Protein AF-A0A7S0EU75-F1 (afdb_monomer)

Sequence (142 aa):
DGVRYLHQNKVIHRDLKLGNLFLNHGDDVKIGDFGLACKLQFDGERKRTLCGTPNYIAPEVLDGKNGHSYEVDTWSIGVVMYTCLVGKPPFETADVKSTYKLIKANTYAFPDRLLVSDAAKSLIRRILKSEPELRPSIDDIF

Nearest PDB structures (foldseek):
  5l2q-assembly3_C  TM=9.498E-01  e=2.032E-11  Homo sapiens
  6cd6-assembly1_A  TM=9.528E-01  e=1.916E-11  Homo sapiens
  5l2q-assembly2_B  TM=9.592E-01  e=4.619E-11  Homo sapiens
  5l2q-assembly4_D  TM=9.575E-01  e=6.568E-11  Homo sapiens
  4twp-assembly1_A  TM=8.457E-01  e=3.710E-08  Homo sapiens

Organism: NCBI:txid3032

Secondary structure (DSSP, 8-state):
-HHHHHHHTTEE-S---GGGEEE-TTS-EEE---TT-EE-SSTT--B----S-TTT--HHHHH-SS-B-THHHHHHHHHHHHHHHHSS-TT--SSHHHHHHHHHHT-----TTS---HHHHHHHHHHS-SSGGGSPPGGGG-

Solvent-accessible surface area (backbone atoms only — not comparable to full-atom values): 8329 Å² total; per-residue (Å²): 107,73,67,49,56,33,50,78,68,34,32,38,48,54,49,54,42,69,94,29,50,42,71,51,99,80,75,47,78,41,85,50,76,63,88,65,38,46,75,50,94,50,93,85,54,57,50,57,75,76,68,54,51,81,71,35,49,38,44,48,47,77,66,35,78,83,28,43,49,68,53,40,44,44,29,8,48,27,35,42,56,45,19,75,75,68,74,46,49,66,34,68,58,98,44,71,70,60,18,49,51,27,44,66,68,62,55,65,78,84,61,87,92,54,94,69,55,68,66,58,54,50,51,37,58,43,30,61,41,75,55,61,87,69,26,62,54,74,73,72,76,107

pLDDT: mean 95.79, std 3.68, range [63.75, 98.62]

InterPro domains:
  IPR000719 Protein kinase domain [PF00069] (2-141)
  IPR000719 Protein kinase domain [PS50011] (1-142)
  IPR000719 Protein kinase domain [SM00220] (1-142)
  IPR008271 Serine/threonine-protein kinase, active site 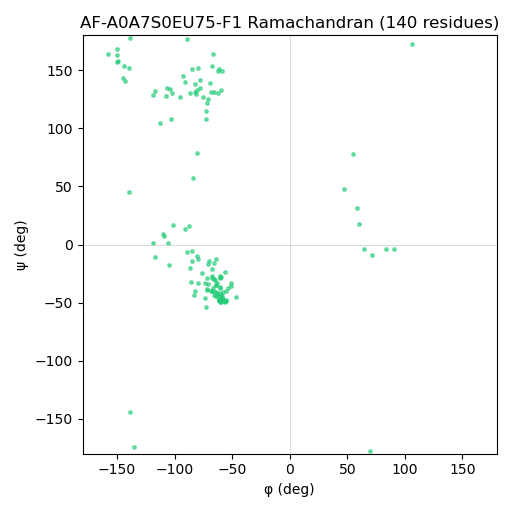[PS00108] (11-23)
  IPR011009 Protein kinase-like domain superfamily [SSF56112] (2-141)

Mean predicted aligned error: 2.85 Å

Foldseek 3Di:
DQLVVCVVQQKAQQADDPVQWDQDPVRDTDGDDSVVMDHDPDPPDFDQAQDYDLLQAALCNVVSPSGDGSLSVLSSVLQRLCCVQQVHGFQDDPDSVSSSVCNNVVDGDRDPPGPDDPVSVVLSVQSSDNDSVSHDGPVRSD

Structure (mmCIF, N/CA/C/O backbone):
data_AF-A0A7S0EU75-F1
#
_entry.id   AF-A0A7S0EU75-F1
#
loop_
_atom_site.group_PDB
_atom_site.id
_atom_site.type_symbol
_atom_site.label_atom_id
_atom_site.label_alt_id
_atom_site.label_comp_id
_atom_site.label_asym_id
_atom_site.label_entity_id
_atom_site.label_seq_id
_atom_site.pdbx_PDB_ins_code
_atom_site.Cartn_x
_atom_site.Cartn_y
_atom_site.Cartn_z
_atom_site.occupancy
_atom_site.B_iso_or_equiv
_atom_site.auth_seq_id
_atom_site.auth_comp_id
_atom_site.auth_asym_id
_atom_site.auth_atom_id
_atom_site.pdbx_PDB_model_num
ATOM 1 N N . ASP A 1 1 ? -12.204 -3.071 -6.988 1.00 91.56 1 ASP A N 1
ATOM 2 C CA . ASP A 1 1 ? -13.482 -3.652 -6.506 1.00 91.56 1 ASP A CA 1
ATOM 3 C C . ASP A 1 1 ? -13.427 -4.305 -5.134 1.00 91.56 1 ASP A C 1
ATOM 5 O O . ASP A 1 1 ? -14.087 -3.803 -4.236 1.00 91.56 1 ASP A O 1
ATOM 9 N N . GLY A 1 2 ? -12.650 -5.374 -4.915 1.00 95.50 2 GLY A N 1
ATOM 10 C CA . GLY A 1 2 ? -12.646 -6.071 -3.616 1.00 95.50 2 GLY A CA 1
ATOM 11 C C . GLY A 1 2 ? -12.334 -5.163 -2.416 1.00 95.50 2 GLY A C 1
ATOM 12 O O . GLY A 1 2 ? -13.089 -5.136 -1.451 1.00 95.50 2 GLY A O 1
ATOM 13 N N . VAL A 1 3 ? -11.275 -4.350 -2.501 1.00 96.94 3 VAL A N 1
ATOM 14 C CA . VAL A 1 3 ? -10.921 -3.406 -1.422 1.00 96.94 3 VAL A CA 1
ATOM 15 C C . VAL A 1 3 ? -11.968 -2.299 -1.267 1.00 96.94 3 VAL A C 1
ATOM 17 O O . VAL A 1 3 ? -12.321 -1.959 -0.144 1.00 96.94 3 VAL A O 1
ATOM 20 N N . ARG A 1 4 ? -12.543 -1.810 -2.376 1.00 96.75 4 ARG A N 1
ATOM 21 C CA . ARG A 1 4 ? -13.655 -0.843 -2.353 1.00 96.75 4 ARG A CA 1
ATOM 22 C C . ARG A 1 4 ? -14.818 -1.382 -1.520 1.00 96.75 4 ARG A C 1
ATOM 24 O O . ARG A 1 4 ? -15.312 -0.690 -0.638 1.00 96.75 4 ARG A O 1
ATOM 31 N N . TYR A 1 5 ? -15.212 -2.633 -1.761 1.00 96.94 5 TYR A N 1
ATOM 32 C CA . TYR A 1 5 ? -16.276 -3.290 -1.004 1.00 96.94 5 TYR A CA 1
ATOM 33 C C . TYR A 1 5 ? -15.955 -3.367 0.495 1.00 96.94 5 TYR A C 1
ATOM 35 O O . TYR A 1 5 ? -16.820 -3.079 1.323 1.00 96.94 5 TYR A O 1
ATOM 43 N N . LEU A 1 6 ? -14.717 -3.716 0.865 1.00 97.62 6 LEU A N 1
ATOM 44 C CA . LEU A 1 6 ? -14.299 -3.734 2.271 1.00 97.62 6 LEU A CA 1
ATOM 45 C C . LEU A 1 6 ? -14.420 -2.344 2.905 1.00 97.62 6 LEU A C 1
ATOM 47 O O . LEU A 1 6 ? -15.044 -2.207 3.957 1.00 97.62 6 LEU A O 1
ATOM 51 N N . HIS A 1 7 ? -13.901 -1.312 2.237 1.00 96.69 7 HIS A N 1
ATOM 52 C CA . HIS A 1 7 ? -13.911 0.064 2.740 1.00 96.69 7 HIS A CA 1
ATOM 53 C C . HIS A 1 7 ? -15.334 0.609 2.896 1.00 96.69 7 HIS A C 1
ATOM 55 O O . HIS A 1 7 ? -15.659 1.163 3.943 1.00 96.69 7 HIS A O 1
ATOM 61 N N . GLN A 1 8 ? -16.227 0.342 1.939 1.00 95.69 8 GLN A N 1
ATOM 62 C CA . GLN A 1 8 ? -17.654 0.688 2.038 1.00 95.69 8 GLN A CA 1
ATOM 63 C C . GLN A 1 8 ? -18.354 0.010 3.229 1.00 95.69 8 GLN A C 1
ATOM 65 O O . GLN A 1 8 ? -19.282 0.568 3.812 1.00 95.69 8 GLN A O 1
ATOM 70 N N . ASN A 1 9 ? -17.875 -1.167 3.639 1.00 97.19 9 ASN A N 1
ATOM 71 C CA . ASN A 1 9 ? -18.349 -1.894 4.819 1.00 97.19 9 ASN A CA 1
ATOM 72 C C . ASN A 1 9 ? -17.570 -1.558 6.104 1.00 97.19 9 ASN A C 1
ATOM 74 O O . ASN A 1 9 ? -17.717 -2.256 7.115 1.00 97.19 9 ASN A O 1
ATOM 78 N N . LYS A 1 10 ? -16.765 -0.485 6.083 1.00 97.50 10 LYS A N 1
ATOM 79 C CA . LYS A 1 10 ? -15.915 -0.037 7.195 1.00 97.50 10 LYS A CA 1
ATOM 80 C C . LYS A 1 10 ? -14.913 -1.105 7.638 1.00 97.50 10 LYS A C 1
ATOM 82 O O . LYS A 1 10 ? -14.581 -1.195 8.813 1.00 97.50 10 LYS A O 1
ATOM 87 N N . VAL A 1 11 ? -14.448 -1.950 6.723 1.00 98.19 11 VAL A N 1
ATOM 88 C CA . VAL A 1 11 ? -13.440 -2.981 6.989 1.00 98.19 11 VAL A CA 1
ATOM 89 C C . VAL A 1 11 ? -12.120 -2.566 6.360 1.00 98.19 11 VAL A C 1
ATOM 91 O O . VAL A 1 11 ? -12.065 -2.285 5.167 1.00 98.19 11 VAL A O 1
ATOM 94 N N . ILE A 1 12 ? -11.055 -2.578 7.158 1.00 97.88 12 ILE A N 1
ATOM 95 C CA . ILE A 1 12 ? -9.672 -2.456 6.687 1.00 97.88 12 ILE A CA 1
ATOM 96 C C . ILE A 1 12 ? -8.984 -3.816 6.778 1.00 97.88 12 ILE A C 1
ATOM 98 O O . ILE A 1 12 ? -9.128 -4.512 7.785 1.00 97.88 12 ILE A O 1
ATOM 102 N N . HIS A 1 13 ? -8.257 -4.215 5.737 1.00 98.44 13 HIS A N 1
ATOM 103 C CA . HIS A 1 13 ? -7.639 -5.540 5.651 1.00 98.44 13 HIS A CA 1
ATOM 104 C C . HIS A 1 13 ? -6.299 -5.604 6.392 1.00 98.44 13 HIS A C 1
ATOM 106 O O . HIS A 1 13 ? -6.034 -6.558 7.120 1.00 98.44 13 HIS A O 1
ATOM 112 N N . ARG A 1 14 ? -5.459 -4.571 6.239 1.00 97.62 14 ARG A N 1
ATOM 113 C CA . ARG A 1 14 ? -4.146 -4.385 6.896 1.00 97.62 14 ARG A CA 1
ATOM 114 C C . ARG A 1 14 ? -3.044 -5.397 6.553 1.00 97.62 14 ARG A C 1
ATOM 116 O O . ARG A 1 14 ? -1.916 -5.220 7.001 1.00 97.62 14 ARG A O 1
ATOM 123 N N . ASP A 1 15 ? -3.338 -6.422 5.758 1.00 97.75 15 ASP A N 1
ATOM 124 C CA . ASP A 1 15 ? -2.333 -7.369 5.239 1.00 97.75 15 ASP A CA 1
ATOM 125 C C . ASP A 1 15 ? -2.578 -7.758 3.771 1.00 97.75 15 ASP A C 1
ATOM 127 O O . ASP A 1 15 ? -2.581 -8.932 3.401 1.00 97.75 15 ASP A O 1
ATOM 131 N N . LEU A 1 16 ? -2.868 -6.768 2.919 1.00 98.06 16 LEU A N 1
ATOM 132 C CA . LEU A 1 16 ? -2.967 -7.001 1.476 1.00 98.06 16 LEU A CA 1
ATOM 133 C C . LEU A 1 16 ? -1.569 -7.241 0.892 1.00 98.06 16 LEU A C 1
ATOM 135 O O . LEU A 1 16 ? -0.675 -6.405 0.996 1.00 98.06 16 LEU A O 1
AT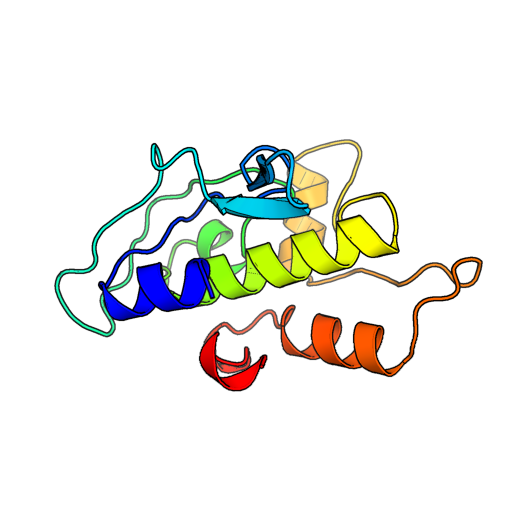OM 139 N N . LYS A 1 17 ? -1.394 -8.398 0.260 1.00 96.81 17 LYS A N 1
ATOM 140 C CA . LYS A 1 17 ? -0.151 -8.847 -0.376 1.00 96.81 17 LYS A CA 1
ATOM 141 C C . LYS A 1 17 ? -0.478 -9.901 -1.422 1.00 96.81 17 LYS A C 1
ATOM 143 O O . LYS A 1 17 ? -1.543 -10.507 -1.353 1.00 96.81 17 LYS A O 1
ATOM 148 N N . LEU A 1 18 ? 0.456 -10.188 -2.328 1.00 95.44 18 LEU A N 1
ATOM 149 C CA . LEU A 1 18 ? 0.251 -11.212 -3.362 1.00 95.44 18 LEU A CA 1
ATOM 150 C C . LEU A 1 18 ? -0.159 -12.576 -2.784 1.00 95.44 18 LEU A C 1
ATOM 152 O O . LEU A 1 18 ? -1.033 -13.226 -3.337 1.00 95.44 18 LEU A O 1
ATOM 156 N N . GLY A 1 19 ? 0.395 -12.972 -1.633 1.00 95.75 19 GLY A N 1
ATOM 157 C CA . GLY A 1 19 ? 0.026 -14.226 -0.962 1.00 95.75 19 GLY A CA 1
ATOM 158 C C . GLY A 1 19 ? -1.415 -14.291 -0.429 1.00 95.75 19 GLY A C 1
ATOM 159 O O . GLY A 1 19 ? -1.891 -15.385 -0.155 1.00 95.75 19 GLY A O 1
ATOM 160 N N . ASN A 1 20 ? -2.101 -13.149 -0.312 1.00 97.50 20 ASN A N 1
ATOM 161 C CA . ASN A 1 20 ? -3.488 -13.041 0.163 1.00 97.50 20 ASN A CA 1
ATOM 162 C C . ASN A 1 20 ? -4.467 -12.668 -0.973 1.00 97.50 20 ASN A C 1
ATOM 164 O O . ASN A 1 20 ? -5.642 -12.392 -0.723 1.00 97.50 20 ASN A O 1
ATOM 168 N N . LEU A 1 21 ? -3.987 -12.648 -2.222 1.00 96.69 21 LEU A N 1
ATOM 169 C CA . LEU A 1 21 ? -4.778 -12.425 -3.429 1.00 96.69 21 LEU A CA 1
ATOM 170 C C . LEU A 1 21 ? -4.797 -13.717 -4.248 1.00 96.69 21 LEU A C 1
ATOM 172 O O . LEU A 1 21 ? -3.819 -14.080 -4.895 1.00 96.69 21 LEU A O 1
ATOM 176 N N . PHE A 1 22 ? -5.921 -14.420 -4.203 1.00 95.94 22 PHE A N 1
ATOM 177 C CA . PHE A 1 22 ? -6.104 -15.712 -4.856 1.00 95.94 22 PHE A CA 1
ATOM 178 C C . PHE A 1 22 ? -6.696 -15.530 -6.250 1.00 95.94 22 PHE A C 1
ATOM 180 O O . PHE A 1 22 ? -7.540 -14.661 -6.450 1.00 95.94 22 PHE A O 1
ATOM 187 N N . LEU A 1 23 ? -6.293 -16.374 -7.196 1.00 94.31 23 LEU A N 1
ATOM 188 C CA . LEU A 1 23 ? -6.881 -16.432 -8.533 1.00 94.31 23 LEU A CA 1
ATOM 189 C C . LEU A 1 23 ? -7.785 -17.659 -8.630 1.00 94.31 23 LEU A C 1
ATOM 191 O O . LEU A 1 23 ? -7.403 -18.746 -8.190 1.00 94.31 23 LEU A O 1
ATOM 195 N N . ASN A 1 24 ? -8.985 -17.491 -9.181 1.00 90.94 24 ASN A N 1
ATOM 196 C CA . ASN A 1 24 ? -9.828 -18.626 -9.554 1.00 90.94 24 ASN A CA 1
ATOM 197 C C . ASN A 1 24 ? -9.535 -19.075 -11.001 1.00 90.94 24 ASN A C 1
ATOM 199 O O . ASN A 1 24 ? -8.751 -18.458 -11.715 1.00 90.94 24 ASN A O 1
ATOM 203 N N . HIS A 1 25 ? -10.196 -20.145 -11.452 1.00 89.56 25 HIS A N 1
ATOM 204 C CA . HIS A 1 25 ? -10.072 -20.646 -12.829 1.00 89.56 25 HIS A CA 1
ATOM 205 C C . HIS A 1 25 ? -10.567 -19.676 -13.918 1.00 89.56 25 HIS A C 1
ATOM 207 O O . HIS A 1 25 ? -10.334 -19.935 -15.093 1.00 89.56 25 HIS A O 1
ATOM 213 N N . GLY A 1 26 ? -11.278 -18.610 -13.547 1.00 91.31 26 GLY A N 1
ATOM 214 C CA . GLY A 1 26 ? -11.764 -17.574 -14.458 1.00 91.31 26 GLY A CA 1
ATOM 215 C C . GLY A 1 26 ? -10.915 -16.304 -14.441 1.00 91.31 26 GLY A C 1
ATOM 216 O O . GLY A 1 26 ? -11.409 -15.269 -14.869 1.00 91.31 26 GLY A O 1
ATOM 217 N N . ASP A 1 27 ? -9.691 -16.363 -13.906 1.00 87.75 27 ASP A N 1
ATOM 218 C CA . ASP A 1 27 ? -8.780 -15.225 -13.732 1.00 87.75 27 ASP A CA 1
ATOM 219 C C . ASP A 1 27 ? -9.325 -14.085 -12.843 1.00 87.75 27 ASP A C 1
ATOM 221 O O . ASP A 1 27 ? -8.776 -12.981 -12.815 1.00 87.75 27 ASP A O 1
ATOM 225 N N . ASP A 1 28 ? -10.362 -14.344 -12.037 1.00 93.69 28 ASP A N 1
ATOM 226 C CA . ASP A 1 28 ? -10.827 -13.390 -11.034 1.00 93.69 28 ASP A CA 1
ATOM 227 C C . ASP A 1 28 ? -9.915 -13.407 -9.809 1.00 93.69 28 ASP A C 1
ATOM 229 O O . ASP A 1 28 ? -9.648 -14.456 -9.209 1.00 93.69 28 ASP A O 1
ATOM 233 N N . VAL A 1 29 ? -9.563 -12.212 -9.339 1.00 94.88 29 VAL A N 1
ATOM 234 C CA . VAL A 1 29 ? -8.865 -12.023 -8.065 1.00 94.88 29 VAL A CA 1
ATOM 235 C C . VAL A 1 29 ? -9.862 -12.070 -6.899 1.00 94.88 29 VAL A C 1
ATOM 237 O O . VAL A 1 29 ? -10.860 -11.345 -6.878 1.00 94.88 29 VAL A O 1
ATOM 240 N N . LYS A 1 30 ? -9.569 -12.880 -5.879 1.00 96.06 30 LYS A N 1
ATOM 241 C CA . LYS A 1 30 ? -10.290 -12.954 -4.600 1.00 96.06 30 LYS A CA 1
ATOM 242 C C . LYS A 1 30 ? -9.360 -12.562 -3.453 1.00 96.06 30 LYS A C 1
ATOM 244 O O . LYS A 1 30 ? -8.248 -13.067 -3.348 1.00 96.06 30 LYS A O 1
ATOM 249 N N . ILE A 1 31 ? -9.831 -11.679 -2.576 1.00 97.81 31 ILE A N 1
ATOM 250 C CA . ILE A 1 31 ? -9.112 -11.305 -1.350 1.00 97.81 31 ILE A CA 1
ATOM 251 C C . ILE A 1 31 ? -9.391 -12.372 -0.290 1.00 97.81 31 ILE A C 1
ATOM 253 O O . ILE A 1 31 ? -10.552 -12.722 -0.070 1.00 97.81 31 ILE A O 1
ATOM 257 N N . GLY A 1 32 ? -8.351 -12.870 0.372 1.00 96.44 32 GLY A N 1
ATOM 258 C CA . GLY A 1 32 ? -8.485 -13.764 1.521 1.00 96.44 32 GLY A CA 1
ATOM 259 C C . GLY A 1 32 ? -7.549 -13.386 2.666 1.00 96.44 32 GLY A C 1
ATOM 260 O O . GLY A 1 32 ? -6.865 -12.376 2.600 1.00 96.44 32 GLY A O 1
ATOM 261 N N . ASP A 1 33 ? -7.538 -14.228 3.701 1.00 96.12 33 ASP A N 1
ATOM 262 C CA . ASP A 1 33 ? -6.812 -14.025 4.964 1.00 96.12 33 ASP A CA 1
ATOM 263 C C . ASP A 1 33 ? -7.140 -12.704 5.688 1.00 96.12 33 ASP A C 1
ATOM 265 O O . ASP A 1 33 ? -6.380 -11.739 5.726 1.00 96.12 33 ASP A O 1
ATOM 269 N N . PHE A 1 34 ? -8.292 -12.713 6.356 1.00 97.44 34 PHE A N 1
ATOM 270 C CA . PHE A 1 34 ? -8.784 -11.601 7.166 1.00 97.44 34 PHE A CA 1
ATOM 271 C C . PHE A 1 34 ? -8.284 -11.647 8.620 1.00 97.44 34 PHE A C 1
ATOM 273 O O . PHE A 1 34 ? -8.845 -10.961 9.474 1.00 97.44 34 PHE A O 1
ATOM 280 N N . GLY A 1 35 ? -7.245 -12.432 8.938 1.00 97.00 35 GLY A N 1
ATOM 281 C CA . GLY A 1 35 ? -6.765 -12.606 10.317 1.00 97.00 35 GLY A CA 1
ATOM 282 C C . GLY A 1 35 ? -6.299 -11.304 10.980 1.00 97.00 35 GLY A C 1
ATOM 283 O O . GLY A 1 35 ? -6.384 -11.154 12.199 1.00 97.00 35 GLY A O 1
ATOM 284 N N . LEU A 1 36 ? -5.857 -10.337 10.171 1.00 96.38 36 LEU A N 1
ATOM 285 C CA . LEU A 1 36 ? -5.484 -8.992 10.608 1.00 96.38 36 LEU A CA 1
ATOM 286 C C . LEU A 1 36 ? -6.516 -7.925 10.235 1.00 96.38 36 LEU A C 1
ATOM 288 O O . LEU A 1 36 ? -6.321 -6.756 10.573 1.00 96.38 36 LEU A O 1
ATOM 292 N N . ALA A 1 37 ? -7.626 -8.288 9.597 1.00 97.56 37 ALA A N 1
ATOM 293 C CA . ALA A 1 37 ? -8.648 -7.322 9.234 1.00 97.56 37 ALA A CA 1
ATOM 294 C C . ALA A 1 37 ? -9.335 -6.746 10.479 1.00 97.56 37 ALA A C 1
ATOM 296 O O . ALA A 1 37 ? -9.387 -7.358 11.548 1.00 97.56 37 ALA A O 1
ATOM 297 N N . CYS A 1 38 ? -9.857 -5.530 10.363 1.00 96.88 38 CYS A N 1
ATOM 298 C CA . CYS A 1 38 ? -10.571 -4.881 11.452 1.00 96.88 38 CYS A CA 1
ATOM 299 C C . CYS A 1 38 ? -11.741 -4.064 10.925 1.00 96.88 38 CYS A C 1
ATOM 301 O O . CYS A 1 38 ? -11.623 -3.380 9.909 1.00 96.88 38 CYS A O 1
ATOM 303 N N . LYS A 1 39 ? -12.858 -4.103 11.654 1.00 97.38 39 LYS A N 1
ATOM 304 C CA . LYS A 1 39 ? -13.988 -3.216 11.410 1.00 97.38 39 LYS A CA 1
ATOM 305 C C . LYS A 1 39 ? -13.790 -1.903 12.164 1.00 97.3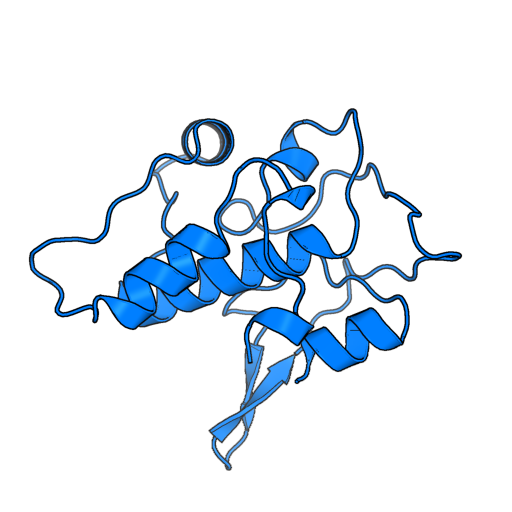8 39 LYS A C 1
ATOM 307 O O . LYS A 1 39 ? -13.484 -1.900 13.361 1.00 97.38 39 LYS A O 1
ATOM 312 N N . LEU A 1 40 ? -13.959 -0.802 11.450 1.00 97.12 40 LEU A N 1
ATOM 313 C CA . LEU A 1 40 ? -14.055 0.533 12.006 1.00 97.12 40 LEU A CA 1
ATOM 314 C C . LEU A 1 40 ? -15.491 0.775 12.488 1.00 97.12 40 LEU A C 1
ATOM 316 O O . LEU A 1 40 ? -16.459 0.391 11.832 1.00 97.12 40 LEU A O 1
ATOM 320 N N . GLN A 1 41 ? -15.627 1.392 13.654 1.00 96.25 41 GLN A N 1
ATOM 321 C CA . GLN A 1 41 ? -16.903 1.719 14.286 1.00 96.25 41 GLN A CA 1
ATOM 322 C C . GLN A 1 41 ? -17.523 2.976 13.671 1.00 96.25 41 GLN A C 1
ATOM 324 O O . GLN A 1 41 ? -18.741 3.079 13.558 1.00 96.25 41 GLN A O 1
ATOM 329 N N . PHE A 1 42 ? -16.685 3.922 13.249 1.00 94.56 42 PHE A N 1
ATOM 330 C CA . PHE A 1 42 ? -17.084 5.171 12.611 1.00 94.56 42 PHE A CA 1
ATOM 331 C C . PHE A 1 42 ? -16.009 5.631 11.623 1.00 94.56 42 PHE A C 1
ATOM 333 O O . PHE A 1 42 ? -14.842 5.245 11.724 1.00 94.56 42 PHE A O 1
ATOM 340 N N . ASP A 1 43 ? -16.405 6.458 10.657 1.00 91.31 43 ASP A N 1
ATOM 341 C CA . ASP A 1 43 ? -15.472 6.999 9.672 1.00 91.31 43 ASP A CA 1
ATOM 342 C C . ASP A 1 43 ? -14.505 7.979 10.351 1.00 91.31 43 ASP A C 1
ATOM 344 O O . ASP A 1 43 ? -14.906 8.827 11.147 1.00 91.31 43 ASP A O 1
ATOM 348 N N . GLY A 1 44 ? -13.211 7.812 10.081 1.00 91.25 44 GLY A N 1
ATOM 349 C CA . GLY A 1 44 ? -12.139 8.518 10.784 1.00 91.25 44 GLY A CA 1
ATOM 350 C C . GLY A 1 44 ? -11.595 7.795 12.021 1.00 91.25 44 GLY A C 1
ATOM 351 O O . GLY A 1 44 ? -10.611 8.263 12.593 1.00 91.25 44 GLY A O 1
ATOM 352 N N . GLU A 1 45 ? -12.154 6.644 12.427 1.00 96.25 45 GLU A N 1
ATOM 353 C CA . GLU A 1 45 ? -11.500 5.803 13.437 1.00 96.25 45 GLU A CA 1
ATOM 354 C C . GLU A 1 45 ? -10.112 5.360 12.937 1.00 96.25 45 GLU A C 1
ATOM 356 O O . GLU A 1 45 ? -9.954 4.888 11.805 1.00 96.25 45 GLU A O 1
ATOM 361 N N . ARG A 1 46 ? -9.101 5.484 13.808 1.00 96.62 46 ARG A N 1
ATOM 362 C CA . ARG A 1 46 ? -7.722 5.073 13.524 1.00 96.62 46 ARG A CA 1
ATOM 363 C C . ARG A 1 46 ? -7.258 3.993 14.488 1.00 96.62 46 ARG A C 1
ATOM 365 O O . ARG A 1 46 ? -7.315 4.153 15.707 1.00 96.62 46 ARG A O 1
ATOM 372 N N . LYS A 1 47 ? -6.737 2.898 13.942 1.00 96.00 47 LYS A N 1
ATOM 373 C CA . LYS A 1 47 ? -6.097 1.821 14.703 1.00 96.00 47 LYS A CA 1
ATOM 374 C C . LYS A 1 47 ? -4.631 2.164 14.956 1.00 96.00 47 LYS A C 1
ATOM 376 O O . LYS A 1 47 ? -4.006 2.874 14.179 1.00 96.00 47 LYS A O 1
ATOM 381 N N . ARG A 1 48 ? -4.061 1.664 16.053 1.00 95.50 48 ARG A N 1
ATOM 382 C CA . ARG A 1 48 ? -2.653 1.923 16.436 1.00 95.50 48 ARG A CA 1
ATOM 383 C C . ARG A 1 48 ? -1.791 0.662 16.510 1.00 95.50 48 ARG A C 1
ATOM 385 O O . ARG A 1 48 ? -0.617 0.735 16.847 1.00 95.50 48 ARG A O 1
ATOM 392 N N . THR A 1 49 ? -2.366 -0.497 16.204 1.00 94.50 49 THR A N 1
ATOM 393 C CA . THR A 1 49 ? -1.663 -1.782 16.248 1.00 94.50 49 THR A CA 1
ATOM 394 C C . THR A 1 49 ? -0.645 -1.882 15.116 1.00 94.50 49 THR A C 1
ATOM 396 O O . THR A 1 49 ? -1.014 -1.774 13.953 1.00 94.50 49 THR A O 1
ATOM 399 N N . LEU A 1 50 ? 0.617 -2.150 15.442 1.00 95.19 50 LEU A N 1
ATOM 400 C CA . LEU A 1 50 ? 1.624 -2.510 14.446 1.00 95.19 50 LEU A CA 1
ATOM 401 C C . LEU A 1 50 ? 1.346 -3.937 13.945 1.00 95.19 50 LEU A C 1
ATOM 403 O O . LEU A 1 50 ? 1.539 -4.897 14.689 1.00 95.19 50 LEU A O 1
ATOM 407 N N . CYS A 1 51 ? 0.874 -4.081 12.708 1.00 95.00 51 CYS A N 1
ATOM 408 C CA . CYS A 1 51 ? 0.607 -5.374 12.079 1.00 95.00 51 CYS A CA 1
ATOM 409 C C . CYS A 1 51 ? 0.789 -5.309 10.557 1.00 95.00 51 CYS A C 1
ATOM 411 O O . CYS A 1 51 ? 0.867 -4.224 9.984 1.00 95.00 51 CYS A O 1
ATOM 413 N N . GLY A 1 52 ? 0.814 -6.481 9.924 1.00 93.94 52 GLY A N 1
ATOM 414 C CA . GLY A 1 52 ? 0.982 -6.639 8.481 1.00 93.94 52 GLY A CA 1
ATOM 415 C C . GLY A 1 52 ? 2.366 -7.161 8.103 1.00 93.94 52 GLY A C 1
ATOM 416 O O . GLY A 1 52 ? 3.265 -7.304 8.936 1.00 93.94 52 GLY A O 1
ATOM 417 N N . THR A 1 53 ? 2.529 -7.476 6.824 1.00 94.44 53 THR A N 1
ATOM 418 C CA . THR A 1 53 ? 3.771 -8.037 6.287 1.00 94.44 53 THR A CA 1
ATOM 419 C C . THR A 1 53 ? 4.815 -6.934 6.027 1.00 94.44 53 THR A C 1
ATOM 421 O O . THR A 1 53 ? 4.486 -5.946 5.366 1.00 94.44 53 THR A O 1
ATOM 424 N N . PRO A 1 54 ? 6.090 -7.088 6.452 1.00 94.12 54 PRO A N 1
ATOM 425 C CA . PRO A 1 54 ? 7.094 -6.017 6.412 1.00 94.12 54 PRO A CA 1
ATOM 426 C C . PRO A 1 54 ? 7.289 -5.282 5.079 1.00 94.12 54 PRO A C 1
ATOM 428 O O . PRO A 1 54 ? 7.527 -4.082 5.090 1.00 94.12 54 PRO A O 1
ATOM 431 N N . ASN A 1 55 ? 7.178 -5.969 3.940 1.00 96.50 55 ASN A N 1
ATOM 432 C CA . ASN A 1 55 ? 7.359 -5.357 2.615 1.00 96.50 55 ASN A CA 1
ATOM 433 C C . ASN A 1 55 ? 6.130 -4.578 2.108 1.00 96.50 55 ASN A C 1
ATOM 435 O O . ASN A 1 55 ? 6.241 -3.862 1.117 1.00 96.50 55 ASN A O 1
ATOM 439 N N . TYR A 1 56 ? 4.973 -4.733 2.757 1.00 97.50 56 TYR A N 1
ATOM 440 C CA . TYR A 1 56 ? 3.677 -4.198 2.317 1.00 97.50 56 TYR A CA 1
ATOM 441 C C . TYR A 1 56 ? 3.099 -3.173 3.297 1.00 97.50 56 TYR A C 1
ATOM 443 O O . TYR A 1 56 ? 2.140 -2.480 2.976 1.00 97.50 56 TYR A O 1
ATOM 451 N N . ILE A 1 57 ? 3.689 -3.058 4.486 1.00 97.12 57 ILE A N 1
ATOM 452 C CA . ILE A 1 57 ? 3.220 -2.170 5.545 1.00 97.12 57 ILE A CA 1
ATOM 453 C C . ILE A 1 57 ? 3.423 -0.691 5.179 1.00 97.12 57 ILE A C 1
ATOM 455 O O . ILE A 1 57 ? 4.454 -0.310 4.619 1.00 97.12 57 ILE A O 1
ATOM 459 N N . ALA A 1 58 ? 2.437 0.146 5.503 1.00 97.94 58 ALA A N 1
ATOM 460 C CA . ALA A 1 58 ? 2.490 1.582 5.244 1.00 97.94 58 ALA A CA 1
ATOM 461 C C . ALA A 1 58 ? 3.331 2.337 6.303 1.00 97.94 58 ALA A C 1
ATOM 463 O O . ALA A 1 58 ? 3.397 1.895 7.460 1.00 97.94 58 ALA A O 1
ATOM 464 N N . PRO A 1 59 ? 3.960 3.480 5.957 1.00 97.62 59 PRO A N 1
ATOM 465 C CA . PRO A 1 59 ? 4.840 4.230 6.861 1.00 97.62 59 PRO A CA 1
ATOM 466 C C . PRO A 1 59 ? 4.196 4.618 8.200 1.00 97.62 59 PRO A C 1
ATOM 468 O O . PRO A 1 59 ? 4.827 4.510 9.252 1.00 97.62 59 PRO A O 1
ATOM 471 N N . GLU A 1 60 ? 2.929 5.022 8.185 1.00 97.50 60 GLU A N 1
ATOM 472 C CA . GLU A 1 60 ? 2.166 5.455 9.358 1.00 97.50 60 GLU A CA 1
ATOM 473 C C . GLU A 1 60 ? 1.886 4.319 10.353 1.00 97.50 60 GLU A C 1
ATOM 475 O O . GLU A 1 60 ? 1.788 4.557 11.560 1.00 97.50 60 GLU A O 1
ATOM 480 N N . VAL A 1 61 ? 1.832 3.068 9.883 1.00 97.19 61 VAL A N 1
ATOM 481 C CA . VAL A 1 61 ? 1.698 1.893 10.758 1.00 97.19 61 VAL A CA 1
ATOM 482 C C . VAL A 1 61 ? 3.004 1.660 11.528 1.00 97.19 61 VAL A C 1
ATOM 484 O O . VAL A 1 61 ? 2.965 1.273 12.693 1.00 97.19 61 VAL A O 1
ATOM 487 N N . LEU A 1 62 ? 4.158 1.957 10.910 1.00 95.62 62 LEU A N 1
ATOM 488 C CA . LEU A 1 62 ? 5.486 1.867 11.535 1.00 95.62 62 LEU A CA 1
ATOM 489 C C . LEU A 1 62 ? 5.797 3.016 12.507 1.00 95.62 62 LEU A C 1
ATOM 491 O O . LEU A 1 62 ? 6.693 2.872 13.343 1.00 95.62 62 LEU A O 1
ATOM 495 N N . ASP A 1 63 ? 5.156 4.177 12.350 1.00 90.56 63 ASP A N 1
ATOM 496 C CA . ASP A 1 63 ? 5.282 5.299 13.292 1.00 90.56 63 ASP A CA 1
ATOM 497 C C . ASP A 1 63 ? 4.360 5.119 14.506 1.00 90.56 63 ASP A C 1
ATOM 499 O O . ASP A 1 63 ? 4.763 5.382 15.636 1.00 90.56 63 ASP A O 1
ATOM 503 N N . GLY A 1 64 ? 3.132 4.634 14.291 1.00 87.75 64 GLY A N 1
ATOM 504 C CA . GLY A 1 64 ? 2.199 4.246 15.353 1.00 87.75 64 GLY A CA 1
ATOM 505 C C . GLY A 1 64 ? 1.590 5.399 16.166 1.00 87.75 64 GLY A C 1
ATOM 506 O O . GLY A 1 64 ? 0.647 5.1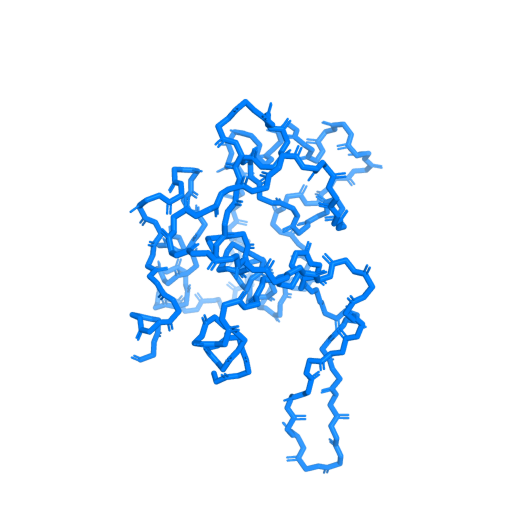61 16.921 1.00 87.75 64 GLY A O 1
ATOM 507 N N . LYS A 1 65 ? 2.060 6.646 16.008 1.00 87.44 65 LYS A N 1
ATOM 508 C CA . LYS A 1 65 ? 1.598 7.801 16.804 1.00 87.44 65 LYS A CA 1
ATOM 509 C C . LYS A 1 65 ? 0.197 8.256 16.413 1.00 87.44 65 LYS A C 1
ATOM 511 O O . LYS A 1 65 ? -0.695 8.334 17.257 1.00 87.44 65 LYS A O 1
ATOM 516 N N . ASN A 1 66 ? 0.001 8.523 15.124 1.00 89.88 66 ASN A N 1
ATOM 517 C CA . ASN A 1 66 ? -1.262 9.046 14.598 1.00 89.88 66 ASN A CA 1
ATOM 518 C C . ASN A 1 66 ? -2.279 7.934 14.304 1.00 89.88 66 ASN A C 1
ATOM 520 O O . ASN A 1 66 ? -3.469 8.202 14.163 1.00 89.88 66 ASN A O 1
ATOM 524 N N . GLY A 1 67 ? -1.832 6.676 14.278 1.00 94.56 67 GLY A N 1
ATOM 525 C CA . GLY A 1 67 ? -2.650 5.537 13.884 1.00 94.56 67 GLY A CA 1
ATOM 526 C C . GLY A 1 67 ? -2.989 5.540 12.393 1.00 94.56 67 GLY A C 1
ATOM 527 O O . GLY A 1 67 ? -2.565 6.408 11.636 1.00 94.56 67 GLY A O 1
ATOM 528 N N . HIS A 1 68 ? -3.776 4.559 11.976 1.00 97.06 68 HIS A N 1
ATOM 529 C CA . HIS A 1 68 ? -4.047 4.273 10.576 1.00 97.06 68 HIS A CA 1
ATOM 530 C C . HIS A 1 68 ? -5.484 3.800 10.335 1.00 97.06 68 HIS A C 1
ATOM 532 O O . HIS A 1 68 ? -6.124 3.236 11.226 1.00 97.06 68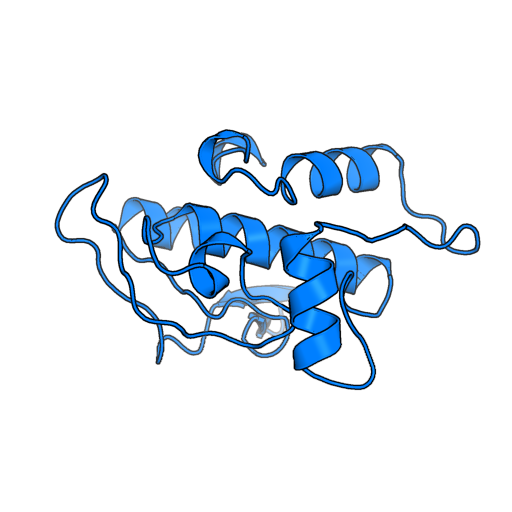 HIS A O 1
ATOM 538 N N . SER A 1 69 ? -5.972 4.027 9.123 1.00 97.50 69 SER A N 1
ATOM 539 C CA . SER A 1 69 ? -7.311 3.683 8.650 1.00 97.50 69 SER A CA 1
ATOM 540 C C . SER A 1 69 ? -7.236 3.123 7.219 1.00 97.50 69 SER A C 1
ATOM 542 O O . SER A 1 69 ? -6.298 2.391 6.903 1.00 97.50 69 SER A O 1
ATOM 544 N N . TYR A 1 70 ? -8.222 3.412 6.368 1.00 97.62 70 TYR A N 1
ATOM 545 C CA . TYR A 1 70 ? -8.367 2.889 5.001 1.00 97.62 70 TYR A CA 1
ATOM 546 C C . TYR A 1 70 ? -7.115 3.031 4.112 1.00 97.62 70 TYR A C 1
ATOM 548 O O . TYR A 1 70 ? -6.828 2.156 3.294 1.00 97.62 70 TYR A O 1
ATOM 556 N N . GLU A 1 71 ? -6.333 4.095 4.299 1.00 97.75 71 GLU A N 1
AT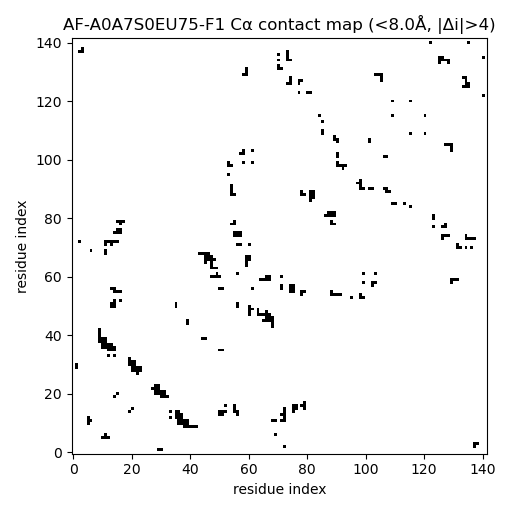OM 557 C CA . GLU A 1 71 ? -5.135 4.432 3.518 1.00 97.75 71 GLU A CA 1
ATOM 558 C C . GLU A 1 71 ? -4.052 3.338 3.472 1.00 97.75 71 GLU A C 1
ATOM 560 O O . GLU A 1 71 ? -3.230 3.326 2.548 1.00 97.75 71 GLU A O 1
ATOM 565 N N . VAL A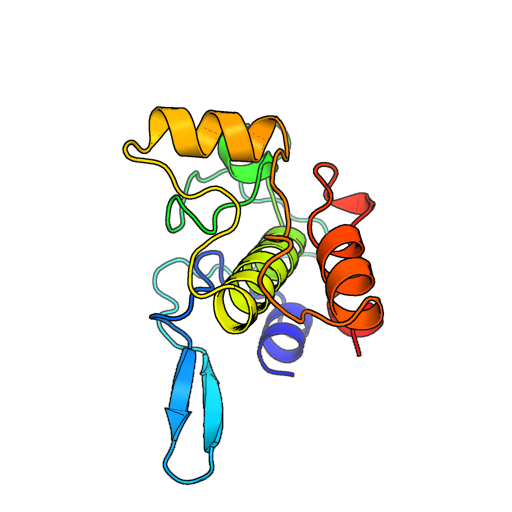 1 72 ? -4.019 2.428 4.455 1.00 97.88 72 VAL A N 1
ATOM 566 C CA . VAL A 1 72 ? -2.994 1.373 4.541 1.00 97.88 72 VAL A CA 1
ATOM 567 C C . VAL A 1 72 ? -3.227 0.293 3.502 1.00 97.88 72 VAL A C 1
ATOM 569 O O . VAL A 1 72 ? -2.276 -0.269 2.956 1.00 97.88 72 VAL A O 1
ATOM 572 N N . ASP A 1 73 ? -4.494 0.030 3.188 1.00 98.19 73 ASP A N 1
ATOM 573 C CA . ASP A 1 73 ? -4.867 -0.911 2.143 1.00 98.19 73 ASP A CA 1
ATOM 574 C C . ASP A 1 73 ? -4.552 -0.311 0.769 1.00 98.19 73 ASP A C 1
ATOM 576 O O . ASP A 1 73 ? -4.030 -1.009 -0.099 1.00 98.19 73 ASP A O 1
ATOM 580 N N . THR A 1 74 ? -4.770 0.999 0.593 1.00 98.12 74 THR A N 1
ATOM 581 C CA . THR A 1 74 ? -4.366 1.728 -0.618 1.00 98.12 74 THR A CA 1
ATOM 582 C C . THR A 1 74 ? -2.858 1.644 -0.848 1.00 98.12 74 THR A C 1
ATOM 584 O O . THR A 1 74 ? -2.420 1.301 -1.945 1.00 98.12 74 THR A O 1
ATOM 587 N N . TRP A 1 75 ? -2.049 1.890 0.187 1.00 98.44 75 TRP A N 1
ATOM 588 C CA . TRP A 1 75 ? -0.596 1.713 0.106 1.00 98.44 75 TRP A CA 1
ATOM 589 C C . TRP A 1 75 ? -0.218 0.286 -0.301 1.00 98.44 75 TRP A C 1
ATOM 591 O O . TRP A 1 75 ? 0.561 0.086 -1.234 1.00 98.44 75 TRP A O 1
ATOM 601 N N . SER A 1 76 ? -0.818 -0.706 0.359 1.00 98.31 76 SER A N 1
ATOM 602 C CA . SER A 1 76 ? -0.560 -2.122 0.092 1.00 98.31 76 SER A CA 1
ATOM 603 C C . SER A 1 76 ? -0.903 -2.507 -1.354 1.00 98.31 76 SER A C 1
ATOM 605 O O . SER A 1 76 ? -0.154 -3.252 -1.985 1.00 98.31 76 SER A O 1
ATOM 607 N N . ILE A 1 77 ? -1.977 -1.947 -1.927 1.00 97.75 77 ILE A N 1
ATOM 608 C CA . ILE A 1 77 ? -2.302 -2.092 -3.354 1.00 97.75 77 ILE A CA 1
ATOM 609 C C . ILE A 1 77 ? -1.198 -1.504 -4.233 1.00 97.75 77 ILE A C 1
ATOM 611 O O . ILE A 1 77 ? -0.781 -2.155 -5.186 1.00 97.75 77 ILE A O 1
ATOM 615 N N . GLY A 1 78 ? -0.678 -0.317 -3.910 1.00 98.06 78 GLY A N 1
ATOM 616 C CA . GLY A 1 78 ? 0.450 0.272 -4.639 1.00 98.06 78 GLY A CA 1
ATOM 617 C C . GLY A 1 78 ? 1.689 -0.625 -4.633 1.00 98.06 78 GLY A C 1
ATOM 618 O O . GLY A 1 78 ? 2.330 -0.806 -5.669 1.00 98.06 78 GLY A O 1
ATOM 619 N N . VAL A 1 79 ? 1.986 -1.249 -3.488 1.00 98.62 79 VAL A N 1
ATOM 620 C CA . VAL A 1 79 ? 3.070 -2.233 -3.357 1.00 98.62 79 VAL A CA 1
ATOM 621 C C . VAL A 1 79 ? 2.797 -3.477 -4.205 1.00 98.62 79 VAL A C 1
ATOM 623 O O . VAL A 1 79 ? 3.695 -3.942 -4.910 1.00 98.62 79 VAL A O 1
ATOM 626 N N . VAL A 1 80 ? 1.571 -4.007 -4.184 1.00 98.06 80 VAL A N 1
ATOM 627 C CA . VAL A 1 80 ? 1.159 -5.148 -5.020 1.00 98.06 80 VAL A CA 1
ATOM 628 C C . VAL A 1 80 ? 1.310 -4.815 -6.505 1.00 98.06 80 VAL A C 1
ATOM 630 O O . VAL A 1 80 ? 1.955 -5.570 -7.226 1.00 98.06 80 VAL A O 1
ATOM 633 N N . MET A 1 81 ? 0.802 -3.665 -6.954 1.00 97.62 81 MET A N 1
ATOM 634 C CA . MET A 1 81 ? 0.908 -3.217 -8.346 1.00 97.62 81 MET A CA 1
ATOM 635 C C . MET A 1 81 ? 2.363 -3.091 -8.793 1.00 97.62 81 MET A C 1
ATOM 637 O O . MET A 1 81 ? 2.731 -3.586 -9.858 1.00 97.62 81 MET A O 1
ATOM 641 N N . TYR A 1 82 ? 3.203 -2.465 -7.965 1.00 98.44 82 TYR A N 1
ATOM 642 C CA . TYR A 1 82 ? 4.636 -2.383 -8.221 1.00 98.44 82 TYR A CA 1
ATOM 643 C C . TYR A 1 82 ? 5.253 -3.779 -8.348 1.00 98.44 82 TYR A C 1
ATOM 645 O O . TYR A 1 82 ? 5.987 -4.046 -9.297 1.00 98.44 82 TYR A O 1
ATOM 653 N N . THR A 1 83 ? 4.923 -4.686 -7.428 1.00 97.94 83 THR A N 1
ATOM 654 C CA . THR A 1 83 ? 5.480 -6.043 -7.403 1.00 97.94 83 THR A CA 1
ATOM 655 C C . THR A 1 83 ? 5.074 -6.844 -8.639 1.00 97.94 83 THR A C 1
ATOM 657 O O . THR A 1 83 ? 5.929 -7.506 -9.219 1.00 97.94 83 THR A O 1
ATOM 660 N N . CYS A 1 84 ? 3.826 -6.739 -9.104 1.00 96.56 84 CYS A N 1
ATOM 661 C CA . CYS A 1 84 ? 3.384 -7.386 -10.344 1.00 96.56 84 CYS A CA 1
ATOM 662 C C . CYS A 1 84 ? 4.173 -6.912 -11.575 1.00 96.56 84 CYS A C 1
ATOM 664 O O . CYS A 1 84 ? 4.451 -7.705 -12.468 1.00 96.56 84 CYS A O 1
ATOM 666 N N . LEU A 1 85 ? 4.537 -5.626 -11.629 1.00 97.25 85 LEU A N 1
ATOM 667 C CA . LEU A 1 85 ? 5.228 -5.029 -12.778 1.00 97.25 85 LEU A CA 1
ATOM 668 C C . LEU A 1 85 ? 6.752 -5.198 -12.724 1.00 97.25 85 LEU A C 1
ATOM 670 O O . LEU A 1 85 ? 7.405 -5.272 -13.762 1.00 97.25 85 LEU A O 1
ATOM 674 N N . VAL A 1 86 ? 7.327 -5.211 -11.520 1.00 97.25 86 VAL A N 1
ATOM 675 C CA . VAL A 1 86 ? 8.784 -5.205 -11.302 1.00 97.25 86 VAL A CA 1
ATOM 676 C C . VAL A 1 86 ? 9.323 -6.578 -10.883 1.00 97.25 86 VAL A C 1
ATOM 678 O O . VAL A 1 86 ? 10.522 -6.832 -10.992 1.00 97.25 86 VAL A O 1
ATOM 681 N N . GLY A 1 87 ? 8.452 -7.476 -10.421 1.00 96.31 87 GLY A N 1
ATOM 682 C CA . GLY A 1 87 ? 8.784 -8.824 -9.956 1.00 96.31 87 GLY A CA 1
ATOM 683 C C . GLY A 1 87 ? 9.257 -8.899 -8.502 1.00 96.31 87 GLY A C 1
ATOM 684 O O . GLY A 1 87 ? 9.477 -9.994 -7.994 1.00 96.31 87 GLY A O 1
ATOM 685 N N . LYS A 1 88 ? 9.411 -7.758 -7.819 1.00 95.69 88 LYS A N 1
ATOM 686 C CA . LYS A 1 88 ? 9.772 -7.681 -6.397 1.00 95.69 88 LYS A CA 1
ATOM 687 C C . LYS A 1 88 ? 9.183 -6.434 -5.727 1.00 95.69 88 LYS A C 1
ATOM 689 O O . LYS A 1 88 ? 8.924 -5.457 -6.437 1.00 95.69 88 LYS A O 1
ATOM 694 N N . PRO A 1 89 ? 9.001 -6.421 -4.394 1.00 97.69 89 PRO A N 1
ATOM 695 C CA . PRO A 1 89 ? 8.502 -5.248 -3.685 1.00 97.69 89 PRO A CA 1
ATOM 696 C C . PRO A 1 89 ? 9.434 -4.024 -3.819 1.00 97.69 89 PRO A C 1
ATOM 698 O O . PRO A 1 89 ? 10.652 -4.180 -3.941 1.00 97.69 89 PRO A O 1
ATOM 701 N N . PRO A 1 90 ? 8.893 -2.792 -3.760 1.00 98.06 90 PRO A N 1
ATOM 702 C CA . PRO A 1 90 ? 9.655 -1.559 -3.972 1.00 98.06 90 PRO A CA 1
ATOM 703 C C . PRO A 1 90 ? 10.688 -1.276 -2.877 1.00 98.06 90 PRO A C 1
ATOM 705 O O . PRO A 1 90 ? 11.715 -0.661 -3.157 1.00 98.06 90 PRO A O 1
ATOM 708 N N . PHE A 1 91 ? 10.435 -1.744 -1.653 1.00 98.06 91 PHE A N 1
ATOM 709 C CA . PHE A 1 91 ? 11.264 -1.475 -0.473 1.00 98.06 91 PHE A CA 1
ATOM 710 C C . PHE A 1 91 ? 12.026 -2.707 0.028 1.00 98.06 91 PHE A C 1
ATOM 712 O O . PHE A 1 91 ? 12.595 -2.671 1.116 1.00 98.06 91 PHE A O 1
ATOM 719 N N . GLU A 1 92 ? 12.014 -3.803 -0.736 1.00 96.31 92 GLU A N 1
ATOM 720 C CA . GLU A 1 92 ? 12.628 -5.064 -0.322 1.00 96.31 92 GLU A CA 1
ATOM 721 C C . GLU A 1 92 ? 14.142 -4.914 -0.124 1.00 96.31 92 GLU A C 1
ATOM 723 O O . GLU A 1 92 ? 14.865 -4.418 -0.993 1.00 96.31 92 GLU A O 1
ATOM 728 N N . THR A 1 93 ? 14.626 -5.390 1.022 1.00 96.44 93 THR A N 1
ATOM 729 C CA . THR A 1 93 ? 16.054 -5.473 1.350 1.00 96.44 93 THR A CA 1
ATOM 730 C C . THR A 1 93 ? 16.361 -6.797 2.055 1.00 96.44 93 THR A C 1
ATOM 732 O O . THR A 1 93 ? 15.460 -7.590 2.321 1.00 96.44 93 THR A O 1
ATOM 735 N N . ALA A 1 94 ? 17.634 -7.040 2.377 1.00 94.50 94 ALA A N 1
ATOM 736 C CA . ALA A 1 94 ? 18.065 -8.265 3.051 1.00 94.50 94 ALA A CA 1
ATOM 737 C C . ALA A 1 94 ? 17.552 -8.396 4.498 1.00 94.50 94 ALA A C 1
ATOM 739 O O . ALA A 1 94 ? 17.516 -9.502 5.033 1.00 94.50 94 ALA A O 1
ATOM 740 N N . ASP A 1 95 ? 17.168 -7.291 5.144 1.00 95.81 95 ASP A N 1
ATOM 741 C CA . ASP A 1 95 ? 16.705 -7.302 6.527 1.00 95.81 95 ASP A CA 1
ATOM 742 C C . ASP A 1 95 ? 15.514 -6.362 6.759 1.00 95.81 95 ASP A C 1
ATOM 744 O O . ASP A 1 95 ? 15.317 -5.338 6.100 1.00 95.81 95 ASP A O 1
ATOM 748 N N . VAL A 1 96 ? 14.690 -6.708 7.747 1.00 95.38 96 VAL A N 1
ATOM 749 C CA . VAL A 1 96 ? 13.449 -5.979 8.043 1.00 95.38 96 VAL A CA 1
ATOM 750 C C . VAL A 1 96 ? 13.725 -4.538 8.488 1.00 95.38 96 VAL A C 1
ATOM 752 O O . VAL A 1 96 ? 12.969 -3.627 8.151 1.00 95.38 96 VAL A O 1
ATOM 755 N N . LYS A 1 97 ? 14.825 -4.289 9.209 1.00 96.25 97 LYS A N 1
ATOM 756 C CA . LYS A 1 97 ? 15.154 -2.950 9.715 1.00 96.25 97 LYS A CA 1
ATOM 757 C C . LYS A 1 97 ? 15.522 -2.009 8.570 1.00 96.25 97 LYS A C 1
ATOM 759 O O . LYS A 1 97 ? 15.107 -0.850 8.589 1.00 96.25 97 LYS A O 1
ATOM 764 N N . SER A 1 98 ? 16.270 -2.486 7.580 1.00 97.19 98 SER A N 1
ATOM 765 C CA . SER A 1 98 ? 16.600 -1.731 6.367 1.00 97.19 98 SER A CA 1
ATOM 766 C C . SER A 1 98 ? 15.367 -1.484 5.496 1.00 97.19 98 SER A C 1
ATOM 768 O O . SER A 1 98 ? 15.158 -0.357 5.049 1.00 97.19 98 SER A O 1
ATOM 770 N N . THR A 1 99 ? 14.489 -2.480 5.369 1.00 97.56 99 THR A N 1
ATOM 771 C CA . THR A 1 99 ? 13.187 -2.353 4.690 1.00 97.56 99 THR A CA 1
ATOM 772 C C . THR A 1 99 ? 12.354 -1.228 5.312 1.00 97.56 99 THR A C 1
ATOM 774 O O . THR A 1 99 ? 11.914 -0.311 4.622 1.00 97.56 99 THR A O 1
ATOM 777 N N . TYR A 1 100 ? 12.224 -1.206 6.642 1.00 97.12 100 TYR A N 1
ATOM 778 C CA . TYR A 1 100 ? 11.497 -0.146 7.349 1.00 97.12 100 TYR A CA 1
ATOM 779 C C . TYR A 1 100 ? 12.123 1.239 7.176 1.00 97.12 100 TYR A C 1
ATOM 781 O O . TYR A 1 100 ? 11.392 2.229 7.132 1.00 97.12 100 TYR A O 1
ATOM 789 N N . LYS A 1 101 ? 13.454 1.340 7.058 1.00 97.44 101 LYS A N 1
ATOM 790 C CA . LYS A 1 101 ? 14.113 2.618 6.746 1.00 97.44 101 LYS A CA 1
ATOM 791 C C . LYS A 1 101 ? 13.714 3.126 5.361 1.00 97.44 101 LYS A C 1
ATOM 793 O O . LYS A 1 101 ? 13.400 4.307 5.243 1.00 97.44 101 LYS A O 1
ATOM 798 N N . LEU A 1 102 ? 13.692 2.259 4.345 1.00 98.12 102 LEU A N 1
ATOM 799 C CA . LEU A 1 102 ? 13.273 2.640 2.991 1.00 98.12 102 LEU A CA 1
ATOM 800 C C . LEU A 1 102 ? 11.792 3.012 2.926 1.00 98.12 102 LEU A C 1
ATOM 802 O O . LEU A 1 102 ? 11.468 4.003 2.283 1.00 98.12 102 LEU A O 1
ATOM 806 N N . ILE A 1 103 ? 10.919 2.282 3.629 1.00 98.19 103 ILE A N 1
ATOM 807 C CA . ILE A 1 103 ? 9.487 2.610 3.725 1.00 98.19 103 ILE A CA 1
ATOM 808 C C . ILE A 1 103 ? 9.299 3.994 4.352 1.00 98.19 103 ILE A C 1
ATOM 810 O O . ILE A 1 103 ? 8.610 4.836 3.786 1.00 98.19 103 ILE A O 1
ATOM 814 N N . LYS A 1 104 ? 9.955 4.270 5.488 1.00 96.69 104 LYS A N 1
ATOM 815 C CA . LYS A 1 104 ? 9.863 5.576 6.167 1.00 96.69 104 LYS A CA 1
ATOM 816 C C . LYS A 1 104 ? 10.427 6.726 5.331 1.00 96.69 104 LYS A C 1
ATOM 818 O O . LYS A 1 104 ? 9.898 7.828 5.397 1.00 96.69 104 LYS A O 1
ATOM 823 N N . ALA A 1 105 ? 11.484 6.476 4.561 1.00 97.31 105 ALA A N 1
ATOM 824 C CA . ALA A 1 105 ? 12.046 7.450 3.626 1.00 97.31 105 ALA A CA 1
ATOM 825 C C . ALA A 1 105 ? 11.276 7.527 2.293 1.00 97.31 105 ALA A C 1
ATOM 827 O O . ALA A 1 105 ? 11.533 8.425 1.497 1.00 97.31 105 ALA A O 1
ATOM 828 N N . ASN A 1 106 ? 10.353 6.589 2.054 1.00 97.81 106 ASN A N 1
ATOM 829 C CA . ASN A 1 106 ? 9.660 6.360 0.790 1.00 97.81 106 ASN A CA 1
ATOM 830 C C . ASN A 1 106 ? 10.609 6.338 -0.425 1.00 97.81 106 ASN A C 1
ATOM 832 O O . ASN A 1 106 ? 10.379 6.978 -1.452 1.00 97.81 106 ASN A O 1
ATOM 836 N N . THR A 1 107 ? 11.703 5.588 -0.288 1.00 97.50 107 THR A N 1
ATOM 837 C CA . THR A 1 107 ? 12.766 5.509 -1.295 1.00 97.50 107 THR A CA 1
ATOM 838 C C . THR A 1 107 ? 12.655 4.211 -2.087 1.00 97.50 107 THR A C 1
ATOM 840 O O . THR A 1 107 ? 12.982 3.140 -1.579 1.00 97.50 107 THR A O 1
ATOM 843 N N . TYR A 1 108 ? 12.241 4.316 -3.349 1.00 97.69 108 TYR A N 1
ATOM 844 C CA . TYR A 1 108 ? 12.212 3.225 -4.326 1.00 97.69 108 TYR A CA 1
ATOM 845 C C . TYR A 1 108 ? 12.410 3.778 -5.746 1.00 97.69 108 TYR A C 1
ATOM 847 O O . TYR A 1 108 ? 12.246 4.975 -5.988 1.00 97.69 108 TYR A O 1
ATOM 855 N N . ALA A 1 109 ? 12.761 2.914 -6.700 1.00 96.56 109 ALA A N 1
ATOM 856 C CA . ALA A 1 109 ? 12.964 3.305 -8.093 1.00 96.56 109 ALA A CA 1
ATOM 857 C C . ALA A 1 109 ? 12.519 2.200 -9.052 1.00 96.56 109 ALA A C 1
ATOM 859 O O . ALA A 1 109 ? 12.749 1.021 -8.795 1.00 96.56 109 ALA A O 1
ATOM 860 N N . PHE A 1 110 ? 11.937 2.590 -10.185 1.00 96.94 110 PHE A N 1
ATOM 861 C CA . PHE A 1 110 ? 11.634 1.663 -11.272 1.00 96.94 110 PHE A CA 1
ATOM 862 C C . PHE A 1 110 ? 12.930 1.319 -12.022 1.00 96.94 110 PHE A C 1
ATOM 864 O O . PHE A 1 110 ? 13.622 2.246 -12.437 1.00 96.94 110 PHE A O 1
ATOM 871 N N . PRO A 1 111 ? 13.275 0.034 -12.216 1.00 94.56 111 PRO A N 1
ATOM 872 C CA . PRO A 1 111 ? 14.475 -0.337 -12.964 1.00 94.56 111 PRO A CA 1
ATOM 873 C C . PRO A 1 111 ? 14.384 0.066 -14.442 1.00 94.56 111 PRO A C 1
ATOM 875 O O . PRO A 1 111 ? 13.427 -0.315 -15.112 1.00 94.56 111 PRO A O 1
ATOM 878 N N . ASP A 1 112 ? 15.415 0.728 -14.978 1.00 91.25 112 ASP A N 1
ATOM 879 C CA . ASP A 1 112 ? 15.440 1.208 -16.376 1.00 91.25 112 ASP A CA 1
ATOM 880 C C . ASP A 1 112 ? 15.321 0.085 -17.416 1.00 91.25 112 ASP A C 1
ATOM 882 O O . ASP A 1 112 ? 14.795 0.279 -18.508 1.00 91.25 112 ASP A O 1
ATOM 886 N N . ARG A 1 113 ? 15.779 -1.120 -17.061 1.00 91.88 113 ARG A N 1
ATOM 887 C CA . ARG A 1 113 ? 15.699 -2.312 -17.919 1.00 91.88 113 ARG A CA 1
ATOM 888 C C . ARG A 1 113 ? 14.277 -2.853 -18.106 1.00 91.88 113 ARG A C 1
ATOM 890 O O . ARG A 1 113 ? 14.081 -3.725 -18.946 1.00 91.88 113 ARG A O 1
ATOM 897 N N . LEU A 1 114 ? 13.315 -2.422 -17.287 1.00 91.94 114 LEU A N 1
ATOM 898 C CA . LEU A 1 114 ? 11.935 -2.895 -17.346 1.00 91.94 114 LEU A CA 1
ATOM 899 C C . LEU A 1 114 ? 11.050 -1.866 -18.045 1.00 91.94 114 LEU A C 1
ATOM 901 O O . LEU A 1 114 ? 11.012 -0.690 -17.680 1.00 91.94 114 LEU A O 1
ATOM 905 N N . LEU A 1 115 ? 10.272 -2.338 -19.015 1.00 92.50 115 LEU A N 1
ATOM 906 C CA . LEU A 1 115 ? 9.296 -1.523 -19.727 1.00 92.50 115 LEU A CA 1
ATOM 907 C C . LEU A 1 115 ? 8.017 -1.386 -18.892 1.00 92.50 115 LEU A C 1
ATOM 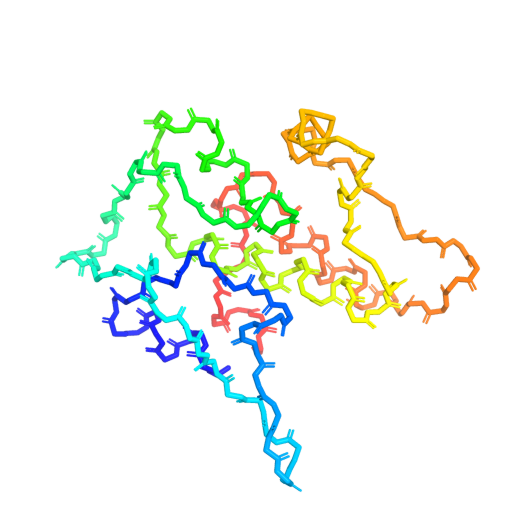909 O O . LEU A 1 115 ? 7.021 -2.062 -19.126 1.00 92.50 115 LEU A O 1
ATOM 913 N N . VAL A 1 116 ? 8.054 -0.502 -17.895 1.00 96.12 116 VAL A N 1
ATOM 914 C CA . VAL A 1 116 ? 6.860 -0.068 -17.155 1.00 96.12 116 VAL A CA 1
ATOM 915 C C . VAL A 1 116 ? 6.347 1.229 -17.774 1.00 96.12 116 VAL A C 1
ATOM 917 O O . VAL A 1 116 ? 7.107 2.191 -17.904 1.00 96.12 116 VAL A O 1
ATOM 920 N N . SER A 1 117 ? 5.065 1.268 -18.141 1.00 96.81 117 SER A N 1
ATOM 921 C CA . SER A 1 117 ? 4.452 2.453 -18.750 1.00 96.81 117 SER A CA 1
ATOM 922 C C . SER A 1 117 ? 4.471 3.660 -17.807 1.00 96.81 117 SER A C 1
ATOM 924 O O . SER A 1 117 ? 4.373 3.524 -16.584 1.00 96.81 117 SER A O 1
ATOM 926 N N . ASP A 1 118 ? 4.551 4.867 -18.367 1.00 96.62 118 ASP A N 1
ATOM 927 C CA . ASP A 1 118 ? 4.554 6.094 -17.563 1.00 96.62 118 ASP A CA 1
ATOM 928 C C . ASP A 1 118 ? 3.235 6.305 -16.816 1.00 96.62 118 ASP A C 1
ATOM 930 O O . ASP A 1 118 ? 3.242 6.805 -15.691 1.00 96.62 118 ASP A O 1
ATOM 934 N N . ALA A 1 119 ? 2.119 5.837 -17.382 1.00 96.75 119 ALA A N 1
ATOM 935 C CA . ALA A 1 119 ? 0.827 5.811 -16.702 1.00 96.75 119 ALA A CA 1
ATOM 936 C C . ALA A 1 119 ? 0.873 4.947 -15.429 1.00 96.75 119 ALA A C 1
ATOM 938 O O . ALA A 1 119 ? 0.475 5.411 -14.361 1.00 96.75 119 ALA A O 1
ATOM 939 N N . ALA A 1 120 ? 1.433 3.732 -15.507 1.00 97.00 120 ALA A N 1
ATOM 940 C CA . ALA A 1 120 ? 1.571 2.854 -14.346 1.00 97.00 120 ALA A CA 1
ATOM 941 C C . ALA A 1 120 ? 2.532 3.437 -13.298 1.00 97.00 120 ALA A C 1
ATOM 943 O O . ALA A 1 120 ? 2.210 3.458 -12.109 1.00 97.00 120 ALA A O 1
ATOM 944 N N . LYS A 1 121 ? 3.680 3.985 -13.727 1.00 98.00 121 LYS A N 1
ATOM 945 C CA . LYS A 1 121 ? 4.622 4.677 -12.826 1.00 98.00 121 LYS A CA 1
ATOM 946 C C . LYS A 1 121 ? 3.958 5.861 -12.123 1.00 98.00 121 LYS A C 1
ATOM 948 O O . LYS A 1 121 ? 4.150 6.047 -10.925 1.00 98.00 121 LYS A O 1
ATOM 953 N N . SER A 1 122 ? 3.200 6.670 -12.863 1.00 97.56 122 SER A N 1
ATOM 954 C CA . SER A 1 122 ? 2.478 7.832 -12.337 1.00 97.56 122 SER A CA 1
ATOM 955 C C . SER A 1 122 ? 1.443 7.419 -11.292 1.00 97.56 122 SER A C 1
ATOM 957 O O . SER A 1 122 ? 1.435 7.962 -10.187 1.00 97.56 122 SER A O 1
ATOM 959 N N . LEU A 1 123 ? 0.634 6.398 -11.590 1.00 97.56 123 LEU A N 1
ATOM 960 C CA . LEU A 1 123 ? -0.365 5.875 -10.663 1.00 97.56 123 LEU A CA 1
ATOM 961 C C . LEU A 1 123 ? 0.274 5.328 -9.379 1.00 97.56 123 LEU A C 1
ATOM 963 O O . LEU A 1 123 ? -0.120 5.723 -8.284 1.00 97.56 123 LEU A O 1
ATOM 967 N N . ILE A 1 124 ? 1.319 4.504 -9.493 1.00 98.25 124 ILE A N 1
ATOM 968 C CA . ILE A 1 124 ? 2.035 3.967 -8.326 1.00 98.25 124 ILE A CA 1
ATOM 969 C C . ILE A 1 124 ? 2.640 5.094 -7.479 1.00 98.25 124 ILE A C 1
ATOM 971 O O . ILE A 1 124 ? 2.521 5.062 -6.259 1.00 98.25 124 ILE A O 1
ATOM 975 N N . ARG A 1 125 ? 3.226 6.132 -8.092 1.00 98.06 125 ARG A N 1
ATOM 976 C CA . ARG A 1 125 ? 3.763 7.295 -7.358 1.00 98.06 125 ARG A CA 1
ATOM 977 C C . ARG A 1 125 ? 2.689 8.126 -6.657 1.00 98.06 125 ARG A C 1
ATOM 979 O O . ARG A 1 1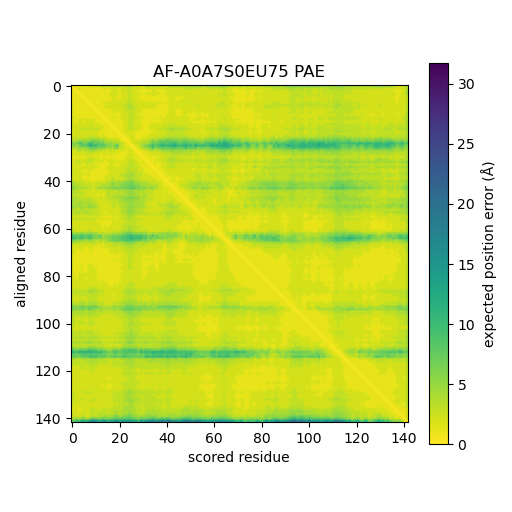25 ? 2.987 8.753 -5.642 1.00 98.06 125 ARG A O 1
ATOM 986 N N . ARG A 1 126 ? 1.465 8.169 -7.193 1.00 97.75 126 ARG A N 1
ATOM 987 C CA . ARG A 1 126 ? 0.311 8.804 -6.534 1.00 97.75 126 ARG A CA 1
ATOM 988 C C . ARG A 1 126 ? -0.175 7.983 -5.339 1.00 97.75 126 ARG A C 1
ATOM 990 O O . ARG A 1 126 ? -0.521 8.566 -4.322 1.00 97.75 126 ARG A O 1
ATOM 997 N N . ILE A 1 127 ? -0.172 6.655 -5.454 1.00 98.31 127 ILE A N 1
ATOM 998 C CA . ILE A 1 127 ? -0.592 5.737 -4.386 1.00 98.31 127 ILE A CA 1
ATOM 999 C C . ILE A 1 127 ? 0.450 5.666 -3.258 1.00 98.31 127 ILE A C 1
ATOM 1001 O O . ILE A 1 127 ? 0.101 5.762 -2.085 1.00 98.31 127 ILE A O 1
ATOM 1005 N N . LEU A 1 128 ? 1.734 5.523 -3.593 1.00 98.38 128 LEU A N 1
ATOM 1006 C CA . LEU A 1 128 ? 2.837 5.391 -2.636 1.00 98.38 128 LEU A CA 1
ATOM 1007 C C . LEU A 1 128 ? 3.331 6.763 -2.153 1.00 98.38 128 LEU A C 1
ATOM 1009 O O . LEU A 1 128 ? 4.499 7.116 -2.319 1.00 98.38 128 LEU A O 1
ATOM 1013 N N . LYS A 1 129 ? 2.430 7.562 -1.575 1.00 98.31 129 LYS A N 1
ATOM 1014 C CA . LYS A 1 129 ? 2.769 8.794 -0.845 1.00 98.31 129 LYS A CA 1
ATOM 1015 C C . LYS A 1 129 ? 2.975 8.494 0.635 1.00 98.31 129 LYS A C 1
ATOM 1017 O O . LYS A 1 129 ? 2.235 7.697 1.211 1.00 98.31 129 LYS A O 1
ATOM 1022 N N . SER A 1 130 ? 3.983 9.122 1.237 1.00 97.06 130 SER A N 1
ATOM 1023 C CA . SER A 1 130 ? 4.296 8.947 2.660 1.00 97.06 130 SER A CA 1
ATOM 1024 C C . SER A 1 130 ? 3.124 9.401 3.521 1.00 97.06 130 SER A C 1
ATOM 1026 O O . SER A 1 130 ? 2.661 8.641 4.366 1.00 97.06 130 SER A O 1
ATOM 1028 N N . GLU A 1 131 ? 2.602 10.588 3.221 1.00 97.00 131 GLU A N 1
ATOM 1029 C CA . GLU A 1 131 ? 1.438 11.186 3.866 1.00 97.00 131 GLU A CA 1
ATOM 1030 C C . GLU A 1 131 ? 0.150 10.459 3.428 1.00 97.00 131 GLU A C 1
ATOM 1032 O O . GLU A 1 131 ? -0.201 10.508 2.242 1.00 97.00 131 GLU A O 1
ATOM 1037 N N . PRO A 1 132 ? -0.560 9.781 4.353 1.00 96.94 132 PRO A N 1
ATOM 1038 C CA . PRO A 1 132 ? -1.831 9.100 4.096 1.00 96.94 132 PRO A CA 1
ATOM 1039 C C . PRO A 1 132 ? -2.860 9.902 3.303 1.00 96.94 132 PRO A C 1
ATOM 1041 O O . PRO A 1 132 ? -3.477 9.387 2.377 1.00 96.94 132 PRO A O 1
ATOM 1044 N N . GLU A 1 133 ? -3.034 11.166 3.670 1.00 95.81 133 GLU A N 1
ATOM 1045 C CA . GLU A 1 133 ? -4.031 12.090 3.136 1.00 95.81 133 GLU A CA 1
ATOM 1046 C C . GLU A 1 133 ? -3.746 12.538 1.700 1.00 95.81 133 GLU A C 1
ATOM 1048 O O . GLU A 1 133 ? -4.638 13.046 1.027 1.00 95.81 133 GLU A O 1
ATOM 1053 N N . LEU A 1 134 ? -2.512 12.347 1.221 1.00 97.25 134 LEU A N 1
ATOM 1054 C CA . LEU A 1 134 ? -2.131 12.638 -0.162 1.00 97.25 134 LEU A CA 1
ATOM 1055 C C . LEU A 1 134 ? -2.347 11.440 -1.092 1.00 97.25 134 LEU A C 1
ATOM 1057 O O . LEU A 1 134 ? -2.158 11.570 -2.306 1.00 97.25 134 LEU A O 1
ATOM 1061 N N . ARG A 1 135 ? -2.704 10.271 -0.545 1.00 97.75 135 ARG A N 1
ATOM 1062 C CA . ARG A 1 135 ? -3.039 9.092 -1.345 1.00 97.75 135 ARG A CA 1
ATOM 1063 C C . ARG A 1 135 ? -4.462 9.243 -1.891 1.00 97.75 135 ARG A C 1
ATOM 1065 O O . ARG A 1 135 ? -5.339 9.712 -1.169 1.00 97.75 135 ARG A O 1
ATOM 1072 N N . PRO A 1 136 ? -4.721 8.824 -3.140 1.00 96.94 136 PRO A N 1
ATOM 1073 C CA . PRO A 1 136 ? -6.088 8.720 -3.639 1.00 96.94 136 PRO A CA 1
ATOM 1074 C C . PRO A 1 136 ? -6.897 7.753 -2.766 1.00 96.94 136 PRO A C 1
ATOM 1076 O O . PRO A 1 136 ? -6.346 6.778 -2.245 1.00 96.94 136 PRO A O 1
ATOM 1079 N N . SER A 1 137 ? -8.203 7.976 -2.632 1.00 94.12 137 SER A N 1
ATOM 1080 C CA . SER A 1 137 ? -9.069 6.926 -2.101 1.00 94.12 137 SER A CA 1
ATOM 1081 C C . SER A 1 137 ? -9.125 5.759 -3.092 1.00 94.12 137 SER A C 1
ATOM 1083 O O . SER A 1 137 ? -8.769 5.897 -4.264 1.00 94.12 137 SER A O 1
ATOM 1085 N N . ILE A 1 138 ? -9.592 4.592 -2.648 1.00 93.75 138 ILE A N 1
ATOM 1086 C CA . ILE A 1 138 ? -9.798 3.459 -3.559 1.00 93.75 138 ILE A CA 1
ATOM 1087 C C . ILE A 1 138 ? -10.794 3.798 -4.674 1.00 93.75 138 ILE A C 1
ATOM 1089 O O . ILE A 1 138 ? -10.685 3.246 -5.768 1.00 93.75 138 ILE A O 1
ATOM 1093 N N . ASP A 1 139 ? -11.731 4.711 -4.429 1.00 91.88 139 ASP A N 1
ATOM 1094 C CA . ASP A 1 139 ? -12.680 5.157 -5.442 1.00 91.88 139 ASP A CA 1
ATOM 1095 C C . ASP A 1 139 ? -12.025 6.033 -6.518 1.00 91.88 139 ASP A C 1
ATOM 1097 O O . ASP A 1 139 ? -12.434 5.948 -7.667 1.00 91.88 139 ASP A O 1
ATOM 1101 N N . ASP A 1 140 ? -10.952 6.764 -6.193 1.00 91.38 140 ASP A N 1
ATOM 1102 C CA . ASP A 1 140 ? -10.246 7.664 -7.124 1.00 91.38 140 ASP A CA 1
ATOM 1103 C C . ASP A 1 140 ? -9.187 6.965 -8.004 1.00 91.38 140 ASP A C 1
ATOM 1105 O O . ASP A 1 140 ? -8.533 7.605 -8.836 1.00 91.38 140 ASP A O 1
ATOM 1109 N N . ILE A 1 141 ? -8.929 5.674 -7.769 1.00 86.75 141 ILE A N 1
ATOM 1110 C CA . ILE A 1 141 ? -7.922 4.883 -8.502 1.00 86.75 141 ILE A CA 1
ATOM 1111 C C . ILE A 1 141 ? -8.499 4.276 -9.793 1.00 86.75 141 ILE A C 1
ATOM 1113 O O . ILE A 1 141 ? -7.723 3.925 -10.685 1.00 86.75 141 ILE A O 1
ATOM 1117 N N . PHE A 1 142 ? -9.827 4.166 -9.898 1.00 63.75 142 PHE A N 1
ATOM 1118 C CA . PHE A 1 142 ? -10.538 3.535 -11.015 1.00 63.75 142 PHE A CA 1
ATOM 1119 C C . PHE A 1 142 ? -11.352 4.542 -11.822 1.00 63.75 142 PHE A C 1
ATOM 1121 O O . PHE A 1 142 ? -11.976 5.424 -11.198 1.00 63.75 142 PHE A O 1
#

Radius of gyration: 14.64 Å; Cα contacts (8 Å, |Δi|>4): 213; chains: 1; bounding box: 36×33×36 Å